Protein AF-A0A938HPP7-F1 (afdb_monomer_lite)

Foldseek 3Di:
DPPLVVLQDADDLVRLLVCLVVQVVVVVVDVDDDDFRPSPPDCRRVNNVVSNVVSNVVVD

Secondary structure (DSSP, 8-state):
--TTGGG--PPPHHHHHHHHHHHHHHHTT-S---------STTHHHHHHHHHHHHHHHH-

pLDDT: mean 93.3, std 8.71, range [62.09, 98.5]

Sequence (60 aa):
IPANERFDHYYSREELGEWLGPIRRLEEQAAEVHLVMNTNNRDQGPVNARLLMELLADFA

Radius of gyration: 12.7 Å; chains: 1; bo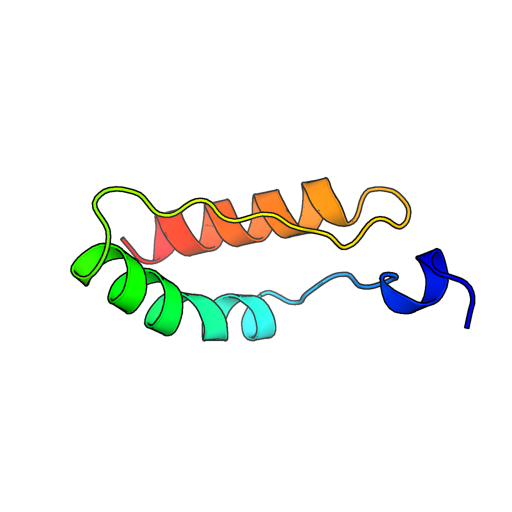unding box: 26×25×34 Å

Structure (mmCIF, N/CA/C/O backbone):
data_AF-A0A938HPP7-F1
#
_entry.id   AF-A0A938HPP7-F1
#
loop_
_atom_site.group_PDB
_atom_site.id
_atom_site.type_symbol
_atom_site.label_atom_id
_atom_site.label_alt_id
_atom_site.label_comp_id
_atom_site.label_asym_id
_atom_site.label_entity_id
_atom_site.label_seq_id
_atom_site.pdbx_PDB_ins_code
_atom_site.Cartn_x
_atom_site.Cartn_y
_atom_site.Cartn_z
_atom_site.occupancy
_atom_site.B_iso_or_equiv
_atom_site.auth_seq_id
_atom_site.auth_comp_id
_atom_site.auth_asym_id
_atom_site.auth_atom_id
_atom_site.pdbx_PDB_model_num
ATOM 1 N N . ILE A 1 1 ? 0.890 16.546 -18.473 1.00 62.09 1 ILE A N 1
ATOM 2 C CA . ILE A 1 1 ? 1.274 15.159 -18.142 1.00 62.09 1 ILE A CA 1
ATOM 3 C C . ILE A 1 1 ? 0.063 14.283 -18.442 1.00 62.09 1 ILE A C 1
ATOM 5 O O . ILE A 1 1 ? -0.980 14.519 -17.834 1.00 62.09 1 ILE A O 1
ATOM 9 N N . PRO A 1 2 ? 0.133 13.395 -19.444 1.00 73.31 2 PRO A N 1
ATOM 10 C CA . PRO A 1 2 ? -0.866 12.359 -19.696 1.00 73.31 2 PRO A CA 1
ATOM 11 C C . PRO A 1 2 ? -1.263 11.603 -18.418 1.00 73.31 2 PRO A C 1
ATOM 13 O O . PRO A 1 2 ? -0.460 11.454 -17.498 1.00 73.31 2 PRO A O 1
ATOM 16 N N . ALA A 1 3 ? -2.510 11.134 -18.335 1.00 68.38 3 ALA A N 1
ATOM 17 C CA . ALA A 1 3 ? -3.034 10.525 -17.109 1.00 68.38 3 ALA A CA 1
ATOM 18 C C . ALA A 1 3 ? -2.222 9.301 -16.640 1.00 68.38 3 ALA A C 1
ATOM 20 O O . ALA A 1 3 ? -2.088 9.109 -15.438 1.00 68.38 3 ALA A O 1
ATOM 21 N N . ASN A 1 4 ? -1.658 8.520 -17.565 1.00 67.81 4 ASN A N 1
ATOM 22 C CA . ASN A 1 4 ? -0.814 7.358 -17.274 1.00 67.81 4 ASN A CA 1
ATOM 23 C C . ASN A 1 4 ? 0.561 7.744 -16.703 1.00 67.81 4 ASN A C 1
ATOM 25 O O . ASN A 1 4 ? 1.021 7.100 -15.772 1.00 67.81 4 ASN A O 1
ATOM 29 N N . GLU A 1 5 ? 1.192 8.813 -17.197 1.00 75.00 5 GLU A N 1
ATOM 30 C CA . GLU A 1 5 ? 2.488 9.287 -16.681 1.00 75.00 5 GLU A CA 1
ATOM 31 C C . GLU A 1 5 ? 2.388 9.786 -15.233 1.00 75.00 5 GLU A C 1
ATOM 33 O O . GLU A 1 5 ? 3.344 9.685 -14.472 1.00 75.00 5 GLU A O 1
ATOM 38 N N . ARG A 1 6 ? 1.215 10.282 -14.809 1.00 83.31 6 ARG A N 1
ATOM 39 C CA . ARG A 1 6 ? 0.974 10.673 -13.408 1.00 83.31 6 ARG A CA 1
ATOM 40 C C . ARG A 1 6 ? 0.970 9.475 -12.447 1.00 83.31 6 ARG A C 1
ATOM 42 O O . ARG A 1 6 ? 1.149 9.663 -11.249 1.00 83.31 6 ARG A O 1
ATOM 49 N N . PHE A 1 7 ? 0.716 8.276 -12.961 1.00 88.94 7 PHE A N 1
ATOM 50 C CA . PHE A 1 7 ? 0.523 7.055 -12.181 1.00 88.94 7 PHE A CA 1
ATOM 51 C C . PHE A 1 7 ? 1.554 5.969 -12.511 1.00 88.94 7 PHE A C 1
ATOM 53 O O . PHE A 1 7 ? 1.351 4.817 -12.134 1.00 88.94 7 PHE A O 1
ATOM 60 N N . ASP A 1 8 ? 2.634 6.338 -13.205 1.00 93.94 8 ASP A N 1
ATOM 61 C CA . ASP A 1 8 ? 3.741 5.457 -13.566 1.00 93.94 8 ASP A CA 1
ATOM 62 C C . ASP A 1 8 ? 4.699 5.283 -12.381 1.00 93.94 8 ASP A C 1
ATOM 64 O O . ASP A 1 8 ? 5.713 5.974 -12.269 1.00 93.94 8 ASP A O 1
ATOM 68 N N . HIS A 1 9 ? 4.334 4.411 -11.442 1.00 95.81 9 HIS A N 1
ATOM 69 C CA . HIS A 1 9 ? 5.086 4.242 -10.205 1.00 95.81 9 HIS A CA 1
ATOM 70 C C . HIS A 1 9 ? 5.003 2.814 -9.650 1.00 95.81 9 HIS A C 1
ATOM 72 O O . HIS A 1 9 ? 3.923 2.267 -9.416 1.00 95.81 9 HIS A O 1
ATOM 78 N N . TYR A 1 10 ? 6.172 2.229 -9.392 1.00 97.81 10 TYR A N 1
ATOM 79 C CA . TYR A 1 10 ? 6.317 1.053 -8.537 1.00 97.81 10 TYR A CA 1
ATOM 80 C C . TYR A 1 10 ? 6.761 1.541 -7.165 1.00 97.81 10 TYR A C 1
ATOM 82 O O . TYR A 1 10 ? 7.848 2.106 -7.052 1.00 97.81 10 TYR A O 1
ATOM 90 N N . TYR A 1 11 ? 5.931 1.325 -6.149 1.00 98.12 11 TYR A N 1
ATOM 91 C CA . TYR A 1 11 ? 6.308 1.682 -4.791 1.00 98.12 11 TYR A CA 1
ATOM 92 C C . TYR A 1 11 ? 7.373 0.720 -4.270 1.00 98.12 11 TYR A C 1
ATOM 94 O O . TYR A 1 11 ? 7.311 -0.494 -4.496 1.00 98.12 11 TYR A O 1
ATOM 102 N N . SER A 1 12 ? 8.331 1.252 -3.522 1.00 98.25 12 SER A N 1
ATOM 103 C CA . SER A 1 12 ? 9.244 0.437 -2.734 1.00 98.25 12 SER A CA 1
ATOM 104 C C . SER A 1 12 ? 8.562 -0.118 -1.477 1.00 98.25 12 SER A C 1
ATOM 106 O O . SER A 1 12 ? 7.505 0.340 -1.034 1.00 98.25 12 SER A O 1
ATOM 108 N N . ARG A 1 13 ? 9.203 -1.118 -0.861 1.00 98.12 13 ARG A N 1
ATOM 109 C CA . ARG A 1 13 ? 8.757 -1.673 0.424 1.00 98.12 13 ARG A CA 1
ATOM 110 C C . ARG A 1 13 ? 8.791 -0.631 1.547 1.00 98.12 13 ARG A C 1
ATOM 112 O O . ARG A 1 13 ? 7.923 -0.666 2.410 1.00 98.12 13 ARG A O 1
ATOM 119 N N . GLU A 1 14 ? 9.777 0.264 1.536 1.00 98.12 14 GLU A N 1
ATOM 120 C CA . GLU A 1 14 ? 9.915 1.331 2.535 1.00 98.12 14 GLU A CA 1
ATOM 121 C C . GLU A 1 14 ? 8.752 2.324 2.429 1.00 98.12 14 GLU A C 1
ATOM 123 O O . GLU A 1 14 ? 8.057 2.544 3.417 1.00 98.12 14 GLU A O 1
ATOM 128 N N . GLU A 1 15 ? 8.452 2.802 1.217 1.00 98.31 15 GLU A N 1
ATOM 129 C CA . GLU A 1 15 ? 7.346 3.738 0.967 1.00 98.31 15 GLU A CA 1
ATOM 130 C C . GLU A 1 15 ? 5.979 3.161 1.362 1.00 98.31 15 GLU A C 1
ATOM 132 O O . GLU A 1 15 ? 5.193 3.833 2.028 1.00 98.31 15 GLU A O 1
ATOM 137 N N . LEU A 1 16 ? 5.680 1.905 0.998 1.00 98.12 16 LEU A N 1
ATOM 138 C CA . LEU A 1 16 ? 4.426 1.264 1.423 1.00 98.12 16 LEU A CA 1
ATOM 139 C C . LEU A 1 16 ? 4.404 0.960 2.924 1.00 98.12 16 LEU A C 1
ATOM 141 O O . LEU A 1 16 ? 3.334 0.958 3.533 1.00 98.12 16 LEU A O 1
ATOM 145 N N . GLY A 1 17 ? 5.566 0.716 3.533 1.00 97.88 17 GLY A N 1
ATOM 146 C CA . GLY A 1 17 ? 5.693 0.483 4.970 1.00 97.88 17 GLY A CA 1
ATOM 147 C C . GLY A 1 17 ? 5.210 1.671 5.804 1.00 97.88 17 GLY A C 1
ATOM 148 O O . GLY A 1 17 ? 4.590 1.477 6.852 1.00 97.88 17 GLY A O 1
ATOM 149 N N . GLU A 1 18 ? 5.392 2.899 5.311 1.00 98.00 18 GLU A N 1
ATOM 150 C CA . GLU A 1 18 ? 4.893 4.112 5.971 1.00 98.00 18 GLU A CA 1
ATOM 151 C C . GLU A 1 18 ? 3.360 4.135 6.102 1.00 98.00 18 GLU A C 1
ATOM 153 O O . GLU A 1 18 ? 2.819 4.806 6.986 1.00 98.00 18 GLU A O 1
ATOM 158 N N . TRP A 1 19 ? 2.638 3.388 5.258 1.00 97.88 19 TRP A N 1
ATOM 159 C CA . TRP A 1 19 ? 1.174 3.366 5.249 1.00 97.88 19 TRP A CA 1
ATOM 160 C C . TRP A 1 19 ? 0.579 2.439 6.312 1.00 97.88 19 TRP A C 1
ATOM 162 O O . TRP A 1 19 ? -0.573 2.636 6.699 1.00 97.88 19 TRP A O 1
ATOM 172 N N . LEU A 1 20 ? 1.345 1.477 6.841 1.00 96.88 20 LEU A N 1
ATOM 173 C CA . LEU A 1 20 ? 0.843 0.465 7.783 1.00 96.88 20 LEU A CA 1
ATOM 174 C C . LEU A 1 20 ? 0.279 1.083 9.070 1.00 96.88 20 LEU A C 1
ATOM 176 O O . LEU A 1 20 ? -0.815 0.734 9.514 1.00 96.88 20 LEU A O 1
ATOM 180 N N . GLY A 1 21 ? 0.983 2.065 9.638 1.00 96.44 21 GLY A N 1
ATOM 181 C CA . GLY A 1 21 ? 0.516 2.800 10.817 1.00 96.44 21 GLY A CA 1
ATOM 182 C C . GLY A 1 21 ? -0.805 3.552 10.575 1.00 96.44 21 GLY A C 1
ATOM 183 O O . GLY A 1 21 ? -1.746 3.388 11.353 1.00 96.44 21 GLY A O 1
ATOM 184 N N . PRO A 1 22 ? -0.907 4.392 9.526 1.00 97.38 22 PRO A N 1
ATOM 185 C CA . PRO A 1 22 ? -2.164 5.006 9.102 1.00 97.38 22 PRO A CA 1
ATOM 186 C C . PRO A 1 22 ? -3.312 4.021 8.848 1.00 97.38 22 PRO A C 1
ATOM 188 O O . PRO A 1 22 ? -4.418 4.293 9.307 1.00 97.38 22 PRO A O 1
ATOM 191 N N . ILE A 1 23 ? -3.065 2.894 8.172 1.00 96.75 23 ILE A N 1
ATOM 192 C CA . ILE A 1 23 ? -4.091 1.876 7.883 1.00 96.75 23 ILE A CA 1
ATOM 193 C C . ILE A 1 23 ? -4.663 1.308 9.184 1.00 96.75 23 ILE A C 1
ATOM 195 O O . ILE A 1 23 ? -5.877 1.315 9.362 1.00 96.75 23 ILE A O 1
ATOM 199 N N . ARG A 1 24 ? -3.810 0.941 10.146 1.00 94.19 24 ARG A N 1
ATOM 200 C CA . ARG A 1 24 ? -4.255 0.448 11.459 1.00 94.19 24 ARG A CA 1
ATOM 201 C C 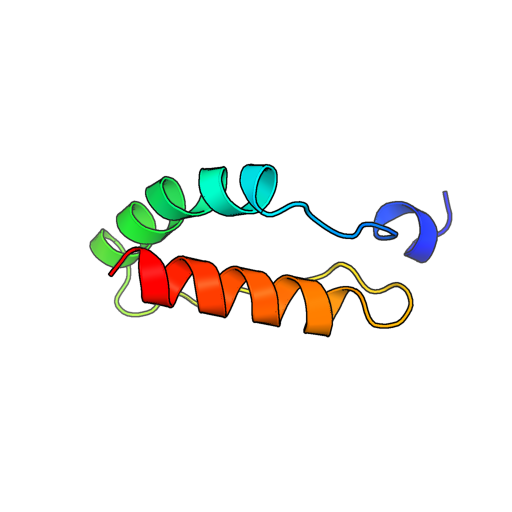. ARG A 1 24 ? -5.131 1.455 12.210 1.00 94.19 24 ARG A C 1
ATOM 203 O O . ARG A 1 24 ? -6.116 1.082 12.835 1.00 94.19 24 ARG A O 1
ATOM 210 N N . ARG A 1 25 ? -4.822 2.752 12.111 1.00 96.38 25 ARG A N 1
ATOM 211 C CA . ARG A 1 25 ? -5.681 3.798 12.698 1.00 96.38 25 ARG A CA 1
ATOM 212 C C . ARG A 1 25 ? -7.045 3.899 12.014 1.00 96.38 25 ARG A C 1
ATOM 214 O O . ARG A 1 25 ? -8.004 4.297 12.666 1.00 96.38 25 ARG A O 1
ATOM 221 N N . LEU A 1 26 ? -7.140 3.586 10.720 1.00 97.00 26 LEU A N 1
ATOM 222 C CA . LEU A 1 26 ? -8.423 3.539 10.014 1.00 97.00 26 LEU A CA 1
ATOM 223 C C . LEU A 1 26 ? -9.254 2.330 10.452 1.00 97.00 26 LEU A C 1
ATOM 225 O O . LEU A 1 26 ? -10.462 2.472 10.616 1.00 97.00 26 LEU A O 1
ATOM 229 N N . GLU A 1 27 ? -8.624 1.180 10.701 1.00 94.62 27 GLU A N 1
ATOM 230 C CA . GLU A 1 27 ? -9.305 -0.021 11.215 1.00 94.62 27 GLU A CA 1
ATOM 231 C C . GLU A 1 27 ? -9.937 0.210 12.595 1.00 94.62 27 GLU A C 1
ATOM 233 O O . GLU A 1 27 ? -11.001 -0.322 12.891 1.00 94.62 27 GLU A O 1
ATOM 238 N N . GLU A 1 28 ? -9.339 1.063 13.431 1.00 95.69 28 GLU A N 1
ATOM 239 C CA . GLU A 1 28 ? -9.922 1.463 14.722 1.00 95.69 28 GLU A CA 1
ATOM 240 C C . GLU A 1 28 ? -11.172 2.355 14.572 1.00 95.69 28 GLU A C 1
ATOM 242 O O . GLU A 1 28 ? -11.949 2.503 15.517 1.00 95.69 28 GLU A O 1
ATOM 247 N N . GLN A 1 29 ? -11.366 2.977 13.405 1.00 97.69 29 GLN A N 1
ATOM 248 C CA . GLN A 1 29 ? -12.388 4.004 13.159 1.00 97.69 29 GLN A CA 1
ATOM 249 C C . GLN A 1 29 ? -13.490 3.556 12.192 1.00 97.69 29 GLN A C 1
ATOM 251 O O . GLN A 1 29 ? -14.509 4.238 12.067 1.00 97.69 29 GLN A O 1
ATOM 256 N N . ALA A 1 30 ? -13.303 2.432 11.505 1.00 97.56 30 ALA A N 1
ATOM 257 C CA . ALA A 1 30 ? -14.215 1.924 10.494 1.00 97.56 30 ALA A CA 1
ATOM 258 C C . ALA A 1 30 ? -14.466 0.429 10.693 1.00 97.56 30 ALA A C 1
ATOM 260 O O . ALA A 1 30 ? -13.580 -0.315 11.093 1.00 97.56 30 ALA A O 1
ATOM 261 N N . ALA A 1 31 ? -15.679 -0.024 10.368 1.00 96.88 31 ALA A N 1
ATOM 262 C CA . ALA A 1 31 ? -16.000 -1.451 10.405 1.00 96.88 31 ALA A CA 1
ATOM 263 C C . ALA A 1 31 ? -15.208 -2.252 9.356 1.00 96.88 31 ALA A C 1
ATOM 265 O O . ALA A 1 31 ? -14.900 -3.418 9.576 1.00 96.88 31 ALA A O 1
ATOM 266 N N . GLU A 1 32 ? -14.880 -1.621 8.225 1.00 96.69 3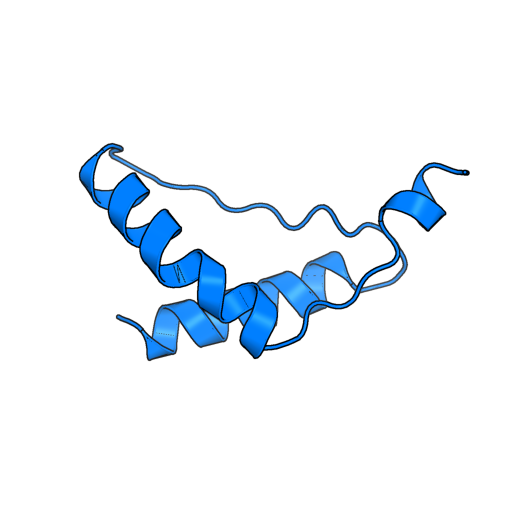2 GLU A N 1
ATOM 267 C CA . GLU A 1 32 ? -14.084 -2.201 7.148 1.00 96.69 32 GLU A CA 1
ATOM 268 C C . GLU A 1 32 ? -13.216 -1.120 6.498 1.00 96.69 32 GLU A C 1
ATOM 270 O O . GLU A 1 32 ? -13.655 0.021 6.318 1.00 96.69 32 GLU A O 1
ATOM 275 N N . VAL A 1 33 ? -12.004 -1.496 6.089 1.00 96.81 33 VAL A N 1
ATOM 276 C CA . VAL A 1 33 ? -11.083 -0.642 5.333 1.00 96.81 33 VAL A CA 1
ATOM 277 C C . VAL A 1 33 ? -10.755 -1.331 4.013 1.00 96.81 33 VAL A C 1
ATOM 279 O O . VAL A 1 33 ? -10.296 -2.469 3.989 1.00 96.81 33 VAL A O 1
ATOM 282 N N . HIS A 1 34 ? -10.977 -0.626 2.904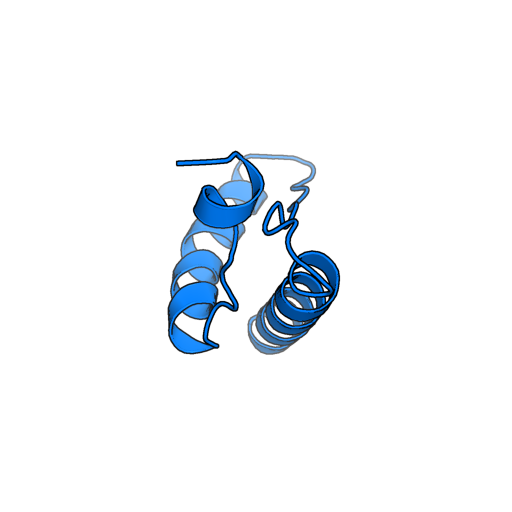 1.00 97.06 34 HIS A N 1
ATOM 283 C CA . HIS A 1 34 ? -10.705 -1.112 1.550 1.00 97.06 34 HIS A CA 1
ATOM 284 C C . HIS A 1 34 ? -9.571 -0.288 0.937 1.00 97.06 34 HIS A C 1
ATOM 286 O O . HIS A 1 34 ? -9.637 0.942 0.919 1.00 97.06 34 HIS A O 1
ATOM 292 N N . LEU A 1 35 ? -8.531 -0.951 0.427 1.00 96.94 35 LEU A N 1
ATOM 293 C CA . LEU A 1 35 ? -7.335 -0.307 -0.126 1.00 96.94 35 LEU A CA 1
ATOM 294 C C . LEU A 1 35 ? -7.261 -0.553 -1.636 1.00 96.94 35 LEU A C 1
ATOM 296 O O . LEU A 1 35 ? -7.421 -1.683 -2.093 1.00 96.94 35 LEU A O 1
ATOM 300 N N . VAL A 1 36 ? -7.012 0.502 -2.418 1.00 96.81 36 VAL A N 1
ATOM 301 C CA . VAL A 1 36 ? -6.989 0.434 -3.888 1.00 96.81 36 VAL A CA 1
ATOM 302 C C . VAL A 1 36 ? -5.683 1.009 -4.423 1.00 96.81 36 VAL A C 1
ATOM 304 O O . VAL A 1 36 ? -5.391 2.189 -4.234 1.00 96.81 36 VAL A O 1
ATOM 307 N N . MET A 1 37 ? -4.927 0.192 -5.158 1.00 96.62 37 MET A N 1
ATOM 308 C CA . MET A 1 37 ? -3.759 0.654 -5.907 1.00 96.62 37 MET A CA 1
ATOM 309 C C . MET A 1 37 ? -4.191 1.234 -7.249 1.00 96.62 37 MET A C 1
ATOM 311 O O . MET A 1 37 ? -4.665 0.511 -8.122 1.00 96.62 37 MET A O 1
ATOM 315 N N . ASN A 1 38 ? -4.008 2.543 -7.420 1.00 94.25 38 ASN A N 1
ATOM 316 C CA . ASN A 1 38 ? -4.392 3.260 -8.639 1.00 94.25 38 ASN A CA 1
ATOM 317 C C . ASN A 1 38 ? -3.198 3.590 -9.559 1.00 94.25 38 ASN A C 1
ATOM 319 O O . ASN A 1 38 ? -3.326 4.381 -10.492 1.00 94.25 38 ASN A O 1
ATOM 323 N N . THR A 1 39 ? -2.028 2.997 -9.310 1.00 94.94 39 THR A N 1
ATOM 324 C CA . THR A 1 39 ? -0.907 3.001 -10.261 1.00 94.94 39 THR A CA 1
ATOM 325 C C . THR A 1 39 ? -1.308 2.162 -11.471 1.00 94.94 39 THR A C 1
ATOM 327 O O . THR A 1 39 ? -1.307 0.932 -11.418 1.00 94.94 39 THR A O 1
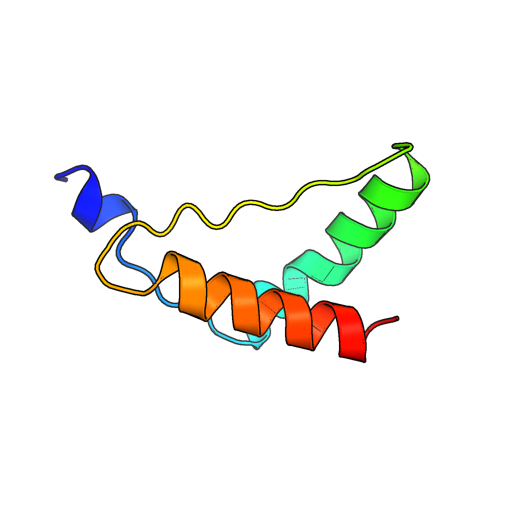ATOM 330 N N . ASN A 1 40 ? -1.766 2.828 -12.529 1.00 89.56 40 ASN A N 1
ATOM 331 C CA . ASN A 1 40 ? -2.489 2.208 -13.640 1.00 89.56 40 ASN A CA 1
ATOM 332 C C . ASN A 1 40 ? -1.655 2.085 -14.924 1.00 89.56 40 ASN A C 1
ATOM 334 O O . ASN A 1 40 ? -2.210 1.858 -16.000 1.00 89.56 40 ASN A O 1
ATOM 338 N N . ASN A 1 41 ? -0.332 2.214 -14.818 1.00 91.94 41 ASN A N 1
ATOM 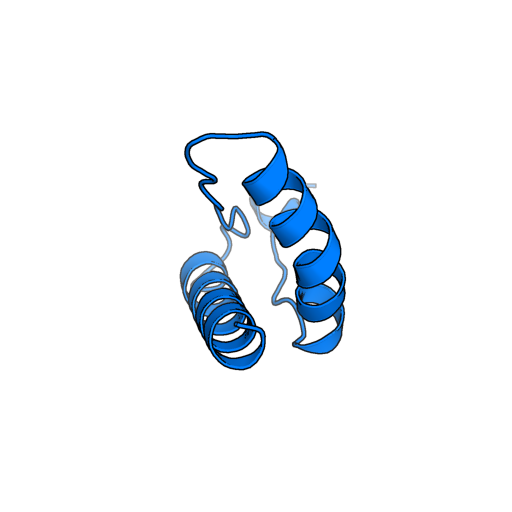339 C CA . ASN A 1 41 ? 0.573 1.903 -15.910 1.00 91.94 41 ASN A CA 1
ATOM 340 C C . ASN A 1 41 ? 1.037 0.438 -15.820 1.00 91.94 41 ASN A C 1
ATOM 342 O O . ASN A 1 41 ? 1.449 -0.036 -14.761 1.00 91.94 41 ASN A O 1
ATOM 346 N N . ARG A 1 42 ? 0.993 -0.283 -16.947 1.00 92.50 42 ARG A N 1
ATOM 347 C CA . ARG A 1 42 ? 1.415 -1.695 -17.057 1.00 92.50 42 ARG A CA 1
ATOM 348 C C . ARG A 1 42 ? 0.783 -2.591 -15.973 1.00 92.50 42 ARG A C 1
ATOM 350 O O . ARG A 1 42 ? -0.437 -2.663 -15.881 1.00 92.50 42 ARG A O 1
ATOM 357 N N . ASP A 1 43 ? 1.602 -3.295 -15.195 1.00 96.44 43 ASP A N 1
ATOM 358 C CA . ASP A 1 43 ? 1.232 -4.237 -14.133 1.00 96.44 43 ASP A CA 1
ATOM 359 C C . ASP A 1 43 ? 1.433 -3.665 -12.717 1.00 96.44 43 ASP A C 1
ATOM 361 O O . ASP A 1 43 ? 1.337 -4.394 -11.728 1.00 96.44 43 ASP A O 1
ATOM 365 N N . GLN A 1 44 ? 1.676 -2.357 -12.600 1.00 96.88 44 GLN A N 1
ATOM 366 C CA . GLN A 1 44 ? 2.021 -1.701 -11.335 1.00 96.88 44 GLN A CA 1
ATOM 367 C C . GLN A 1 44 ? 0.947 -1.861 -10.267 1.00 96.88 44 GLN A C 1
ATOM 369 O O . GLN A 1 44 ? 1.272 -2.157 -9.125 1.00 96.88 44 GLN A O 1
ATOM 374 N N . GLY A 1 45 ? -0.330 -1.697 -10.623 1.00 97.00 45 GLY A N 1
ATOM 375 C CA . GLY A 1 45 ? -1.449 -1.854 -9.689 1.00 97.00 45 GLY A CA 1
ATOM 376 C C . GLY A 1 45 ? -1.417 -3.214 -8.981 1.00 97.00 45 GLY A C 1
ATOM 377 O O . GLY A 1 45 ? -1.287 -3.245 -7.756 1.00 97.00 45 GLY A O 1
ATOM 378 N N . PRO A 1 46 ? -1.466 -4.337 -9.724 1.00 98.00 46 PRO A N 1
ATOM 379 C CA . PRO A 1 46 ? -1.319 -5.677 -9.157 1.00 98.00 46 PRO A CA 1
ATOM 380 C C . PRO A 1 46 ? -0.014 -5.906 -8.377 1.00 98.00 46 PRO A C 1
ATOM 382 O O . PRO A 1 46 ? -0.059 -6.505 -7.302 1.00 98.00 46 PRO A O 1
ATOM 385 N N . VAL A 1 47 ? 1.135 -5.430 -8.876 1.00 98.19 47 VAL A N 1
ATOM 386 C CA . VAL A 1 47 ? 2.440 -5.599 -8.204 1.00 98.19 47 VAL A CA 1
ATOM 387 C C . VAL A 1 47 ? 2.473 -4.862 -6.861 1.00 98.19 47 VAL A C 1
ATOM 389 O O . VAL A 1 47 ? 2.788 -5.468 -5.836 1.00 98.19 47 VAL A O 1
ATOM 392 N N . ASN A 1 48 ? 2.079 -3.588 -6.844 1.00 98.44 48 ASN A N 1
ATOM 393 C CA . ASN A 1 48 ? 2.010 -2.769 -5.633 1.00 98.44 48 ASN A CA 1
ATOM 394 C C . ASN A 1 48 ? 0.993 -3.348 -4.637 1.00 98.44 48 ASN A C 1
ATOM 396 O O . ASN A 1 48 ? 1.267 -3.408 -3.440 1.00 98.44 48 ASN A O 1
ATOM 400 N N . ALA A 1 49 ? -0.161 -3.826 -5.118 1.00 98.19 49 ALA A N 1
ATOM 401 C CA . ALA A 1 49 ? -1.191 -4.413 -4.261 1.00 98.19 49 ALA A CA 1
ATOM 402 C C . ALA A 1 49 ? -0.684 -5.687 -3.582 1.00 98.19 49 ALA A C 1
ATOM 404 O O . ALA A 1 49 ? -0.889 -5.872 -2.385 1.00 98.19 49 ALA A O 1
ATOM 405 N N . ARG A 1 50 ? 0.027 -6.543 -4.326 1.00 98.38 50 ARG A N 1
ATOM 406 C CA . ARG A 1 50 ? 0.654 -7.743 -3.770 1.00 98.38 50 ARG A CA 1
ATOM 407 C C . ARG A 1 50 ? 1.682 -7.399 -2.693 1.00 98.38 50 ARG A C 1
ATOM 409 O O . ARG A 1 50 ? 1.640 -8.010 -1.631 1.00 98.38 50 ARG A O 1
ATOM 416 N N . LEU A 1 51 ? 2.552 -6.420 -2.935 1.00 98.50 51 LEU A N 1
ATOM 417 C CA . LEU A 1 51 ? 3.543 -5.995 -1.943 1.00 98.50 51 LEU A CA 1
ATOM 418 C C . LEU A 1 51 ? 2.886 -5.421 -0.676 1.00 98.50 51 LEU A C 1
ATOM 420 O O . LEU A 1 51 ? 3.321 -5.737 0.429 1.00 98.50 51 LEU A O 1
ATOM 424 N N . LEU A 1 52 ? 1.818 -4.625 -0.812 1.00 98.12 52 LEU A N 1
ATOM 425 C CA . LEU A 1 52 ? 1.078 -4.122 0.348 1.00 98.12 52 LEU A CA 1
ATOM 426 C C . LEU A 1 52 ? 0.400 -5.255 1.131 1.00 98.12 52 LEU A C 1
ATOM 428 O O . LEU A 1 52 ? 0.430 -5.238 2.357 1.00 98.12 52 LEU A O 1
ATOM 432 N N . MET A 1 53 ? -0.169 -6.256 0.449 1.00 97.56 53 MET A N 1
ATOM 433 C CA . MET A 1 53 ? -0.738 -7.435 1.115 1.00 97.56 53 MET A CA 1
ATOM 434 C C . MET A 1 53 ? 0.319 -8.224 1.898 1.00 97.56 53 MET A C 1
ATOM 436 O O . MET A 1 53 ? 0.044 -8.643 3.017 1.00 97.56 53 MET A O 1
ATOM 440 N N . GLU A 1 54 ? 1.523 -8.400 1.343 1.00 98.06 54 GLU A N 1
ATOM 441 C CA . GLU A 1 54 ? 2.646 -9.025 2.058 1.00 98.06 54 GLU A CA 1
ATOM 442 C C . GLU A 1 54 ? 3.019 -8.224 3.314 1.00 98.06 54 GLU A C 1
ATOM 444 O O . GLU A 1 54 ? 3.129 -8.789 4.395 1.00 98.06 54 GLU A O 1
ATOM 449 N N . LEU A 1 55 ? 3.136 -6.898 3.196 1.00 97.81 55 LEU A N 1
ATOM 450 C CA . LEU A 1 55 ? 3.450 -6.023 4.327 1.00 97.81 55 LEU A CA 1
ATOM 451 C C . LEU A 1 55 ? 2.381 -6.037 5.428 1.00 97.81 55 LEU A C 1
ATOM 453 O O . LEU A 1 55 ? 2.725 -6.022 6.606 1.00 97.81 55 LEU A O 1
ATOM 457 N N . LEU A 1 56 ? 1.097 -6.065 5.063 1.00 95.94 56 LEU A N 1
ATOM 458 C CA . LEU A 1 56 ? -0.002 -6.156 6.028 1.00 95.94 56 LEU A CA 1
ATOM 459 C C . LEU A 1 56 ? 0.002 -7.502 6.760 1.00 95.94 56 LEU A C 1
ATOM 461 O O . LEU A 1 56 ? -0.238 -7.533 7.963 1.00 95.94 56 LEU A O 1
ATOM 465 N N . ALA A 1 57 ? 0.313 -8.595 6.057 1.00 94.88 57 ALA A N 1
ATOM 466 C CA . ALA A 1 57 ? 0.451 -9.913 6.667 1.00 94.88 57 ALA A CA 1
ATOM 467 C C . ALA A 1 57 ? 1.653 -9.996 7.625 1.00 94.88 57 ALA A C 1
ATOM 469 O O . ALA A 1 57 ? 1.551 -10.656 8.652 1.00 94.88 57 ALA A O 1
ATOM 470 N N . ASP A 1 58 ? 2.761 -9.315 7.308 1.00 92.56 58 ASP A N 1
ATOM 471 C CA . ASP A 1 58 ? 3.959 -9.251 8.160 1.00 92.56 58 ASP A CA 1
ATOM 472 C C . ASP A 1 58 ? 3.769 -8.347 9.402 1.00 92.56 58 ASP A C 1
ATOM 474 O O . ASP A 1 58 ? 4.505 -8.475 10.381 1.00 92.56 58 ASP A O 1
ATOM 478 N N . PHE A 1 59 ? 2.835 -7.390 9.348 1.00 83.75 59 PHE A N 1
ATOM 479 C CA . PHE A 1 59 ? 2.602 -6.386 10.397 1.00 83.75 59 PHE A CA 1
ATOM 480 C C . PHE A 1 59 ? 1.542 -6.788 11.434 1.00 83.75 59 PHE A C 1
ATOM 482 O O . PHE A 1 59 ? 1.547 -6.237 12.540 1.00 83.75 59 PHE A O 1
ATOM 489 N N . ALA A 1 60 ? 0.627 -7.687 11.060 1.00 68.44 60 ALA A N 1
ATOM 490 C CA . ALA A 1 60 ? -0.445 -8.209 11.911 1.00 68.44 60 ALA A CA 1
ATOM 491 C C . ALA A 1 60 ? 0.086 -9.136 13.018 1.00 68.44 60 ALA A C 1
ATOM 493 O O . ALA A 1 60 ? -0.407 -9.002 14.164 1.00 68.44 60 ALA A O 1
#